Protein AF-A0A967Q6R9-F1 (afdb_monomer_lite)

Foldseek 3Di:
DDDDPVDDAAEDEDDDDDDPLWDKDFDADWDQDPPPGIHGYGDDIDGDQPQALVSQLCVQCVCPDPPRHSVLSNQLCVVCPSCSVVCVVPPVVCSVVRPPPPDD

Radius of gyration: 18.36 Å; chains: 1; bounding box: 35×42×52 Å

pLDDT: mean 77.55, std 12.43, range [35.5, 92.25]

Secondary structure (DSSP, 8-state):
-----TT---EES-PPPPPTT-EEEEEEEEEEETTTEEEEEEEEEEEEP--SHHHHHHHHHTTSSTT--HHHHHHHHHHHGGGHHHHHHH-GGGGGGSTTTT--

Sequence (104 aa):
PAEDRSGLVTVIGNLPEVAPGEYLKLHGEWVDHPKHGRQFKVETIEQAYPATLEGVKRYLGSGLLSGIGPKLAERIVDHFGAETLEIIDEHPARLKEVPDIGRK

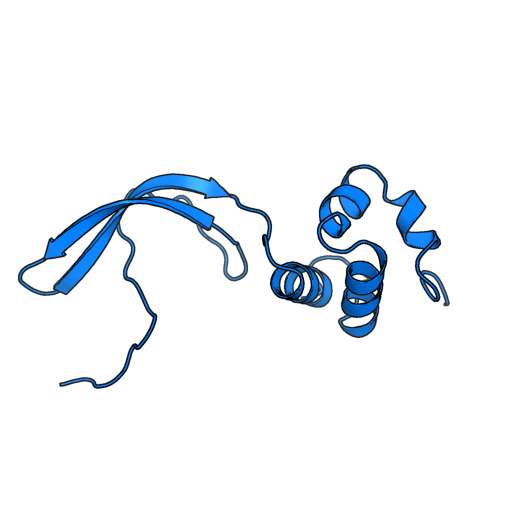Structure (mmCIF, N/CA/C/O backbone):
data_AF-A0A967Q6R9-F1
#
_entry.id   AF-A0A967Q6R9-F1
#
loop_
_atom_site.group_PDB
_atom_site.id
_atom_site.type_symbol
_atom_site.label_atom_id
_atom_site.label_alt_id
_atom_site.label_comp_id
_atom_site.label_asym_id
_atom_site.label_entity_id
_atom_site.label_seq_id
_atom_site.pdbx_PDB_ins_code
_atom_site.Cartn_x
_atom_site.Cartn_y
_atom_site.Cartn_z
_atom_site.occupancy
_atom_site.B_iso_or_equiv
_atom_site.auth_seq_id
_atom_site.auth_comp_id
_atom_site.auth_asym_id
_atom_site.auth_atom_id
_atom_site.pdbx_PDB_model_num
ATOM 1 N N . PRO A 1 1 ? 13.067 -27.490 -14.657 1.00 35.50 1 PRO A N 1
ATOM 2 C CA . PRO A 1 1 ? 13.705 -26.171 -14.454 1.00 35.50 1 PRO A CA 1
ATOM 3 C C . PRO A 1 1 ? 12.697 -25.274 -13.747 1.00 35.50 1 PRO A C 1
ATOM 5 O O . PRO A 1 1 ? 11.679 -24.977 -14.353 1.00 35.50 1 PRO A O 1
ATOM 8 N N . ALA A 1 2 ? 12.957 -25.006 -12.461 1.00 43.16 2 ALA A N 1
ATOM 9 C CA . ALA A 1 2 ? 12.205 -24.160 -11.524 1.00 43.16 2 ALA A CA 1
ATOM 10 C C . ALA A 1 2 ? 10.742 -23.868 -11.910 1.00 43.16 2 ALA A C 1
ATOM 12 O O . ALA A 1 2 ? 10.433 -22.860 -12.542 1.00 43.16 2 ALA A O 1
ATOM 13 N N . GLU A 1 3 ? 9.878 -24.795 -11.511 1.00 45.00 3 GLU A N 1
ATOM 14 C CA . GLU A 1 3 ? 8.426 -24.665 -11.504 1.00 45.00 3 GLU A CA 1
ATOM 15 C C . GLU A 1 3 ? 7.964 -23.492 -10.616 1.00 45.00 3 GLU A C 1
ATOM 17 O O . GLU A 1 3 ? 8.563 -23.200 -9.582 1.00 45.00 3 GLU A O 1
ATOM 22 N N . ASP A 1 4 ? 6.873 -22.863 -11.057 1.00 46.06 4 ASP A N 1
ATOM 23 C CA . ASP A 1 4 ? 5.907 -22.084 -10.276 1.00 46.06 4 ASP A CA 1
ATOM 24 C C . ASP A 1 4 ? 6.351 -20.736 -9.655 1.00 46.06 4 ASP A C 1
ATOM 26 O O . ASP A 1 4 ? 6.711 -20.600 -8.489 1.00 46.06 4 ASP A O 1
ATOM 30 N N . ARG A 1 5 ? 6.246 -19.673 -10.465 1.00 51.81 5 ARG A N 1
ATOM 31 C CA . ARG A 1 5 ? 6.133 -18.269 -10.020 1.00 51.81 5 ARG A CA 1
ATOM 32 C C . ARG A 1 5 ? 4.833 -17.660 -10.550 1.00 51.81 5 ARG A C 1
ATOM 34 O O . ARG A 1 5 ? 4.863 -16.576 -11.133 1.00 51.81 5 ARG A O 1
ATOM 41 N N . SER A 1 6 ? 3.715 -18.379 -10.456 1.00 50.94 6 SER A N 1
ATOM 42 C CA . SER A 1 6 ? 2.423 -17.973 -11.021 1.00 50.94 6 SER A CA 1
ATOM 43 C C . SER A 1 6 ? 1.943 -16.640 -10.417 1.00 50.94 6 SER A C 1
ATOM 45 O O . SER A 1 6 ? 1.234 -16.615 -9.416 1.00 50.94 6 SER A O 1
ATOM 47 N N . GLY A 1 7 ? 2.385 -15.519 -10.996 1.00 63.09 7 GLY A N 1
ATOM 48 C CA . GLY A 1 7 ? 2.029 -14.157 -10.588 1.00 63.09 7 GLY A CA 1
ATOM 49 C C . GLY A 1 7 ? 3.193 -13.180 -10.382 1.00 63.09 7 GLY A C 1
ATOM 50 O O . GLY A 1 7 ? 2.935 -11.987 -10.255 1.00 63.09 7 GLY A O 1
ATOM 51 N N . LEU A 1 8 ? 4.460 -13.620 -10.366 1.00 76.75 8 LEU A N 1
ATOM 52 C CA . LEU A 1 8 ? 5.592 -12.696 -10.199 1.00 76.75 8 LEU A CA 1
ATOM 53 C C . LEU A 1 8 ? 6.077 -12.156 -11.547 1.00 76.75 8 LEU A C 1
ATOM 55 O O . LEU A 1 8 ? 6.419 -12.919 -12.450 1.00 76.75 8 LEU A O 1
ATOM 59 N N . VAL A 1 9 ? 6.160 -10.831 -11.650 1.00 83.75 9 VAL A N 1
ATOM 60 C CA . VAL A 1 9 ? 6.655 -10.110 -12.828 1.00 83.75 9 VAL A CA 1
ATOM 61 C C . VAL A 1 9 ? 7.973 -9.430 -12.484 1.00 83.75 9 VAL A C 1
ATOM 63 O O . VAL A 1 9 ? 8.067 -8.709 -11.494 1.00 83.75 9 VAL A O 1
ATOM 66 N N . THR A 1 10 ? 8.993 -9.635 -13.318 1.00 88.06 10 THR A N 1
ATOM 67 C CA . THR A 1 10 ? 10.261 -8.906 -13.200 1.00 88.06 10 THR A CA 1
ATOM 68 C C . THR A 1 10 ? 10.113 -7.529 -13.835 1.00 88.06 10 THR A C 1
ATOM 70 O O . THR A 1 10 ? 9.859 -7.439 -15.037 1.00 88.06 10 THR A O 1
ATOM 73 N N . VAL A 1 11 ? 10.313 -6.473 -13.049 1.00 88.31 11 VAL A N 1
ATOM 74 C CA . VAL A 1 11 ? 10.306 -5.080 -13.514 1.00 88.31 11 VAL A CA 1
ATOM 75 C C . VAL A 1 11 ? 11.745 -4.582 -13.660 1.00 88.31 11 VAL A C 1
ATOM 77 O O . VAL A 1 11 ? 12.571 -4.823 -12.782 1.00 88.31 11 VAL A O 1
ATOM 80 N N . ILE A 1 12 ? 12.050 -3.901 -14.764 1.00 89.62 12 ILE A N 1
ATOM 81 C CA . ILE A 1 12 ? 13.354 -3.282 -15.047 1.00 89.62 12 ILE A CA 1
ATOM 82 C C . ILE A 1 12 ? 13.169 -1.815 -15.442 1.00 89.62 12 ILE A C 1
ATOM 84 O O . ILE A 1 12 ? 12.154 -1.469 -16.036 1.00 89.62 12 ILE A O 1
ATOM 88 N N . GLY A 1 13 ? 14.146 -0.954 -15.164 1.00 86.00 13 GLY A N 1
ATOM 89 C CA . GLY A 1 13 ? 14.103 0.465 -15.527 1.00 86.00 13 GLY A CA 1
ATOM 90 C C . GLY A 1 13 ? 14.739 1.347 -14.459 1.00 86.00 13 GLY A C 1
ATOM 91 O O . GLY A 1 13 ? 15.357 0.843 -13.521 1.00 86.00 13 GLY A O 1
ATOM 92 N N . ASN A 1 14 ? 14.595 2.662 -14.611 1.00 81.88 14 ASN A N 1
ATOM 93 C CA . ASN A 1 14 ? 15.041 3.614 -13.600 1.00 81.88 14 ASN A CA 1
ATOM 94 C C . ASN A 1 14 ? 13.974 3.718 -12.502 1.00 81.88 14 ASN A C 1
ATOM 96 O O . ASN A 1 14 ? 13.022 4.485 -12.633 1.00 81.88 14 ASN A O 1
ATOM 100 N N . LEU A 1 15 ? 14.106 2.895 -11.462 1.00 77.50 15 LEU A N 1
ATOM 101 C CA . LEU A 1 15 ? 13.229 2.929 -10.295 1.00 77.50 15 LEU A CA 1
ATOM 102 C C . LEU A 1 15 ? 13.910 3.733 -9.175 1.00 77.50 15 LEU A C 1
ATOM 104 O O . LEU A 1 15 ? 15.094 3.497 -8.915 1.00 77.50 15 LEU A O 1
ATOM 108 N N . PRO A 1 16 ? 13.196 4.653 -8.499 1.00 73.88 16 PRO A N 1
ATOM 109 C CA . PRO A 1 16 ? 13.660 5.188 -7.225 1.00 73.88 16 PRO A CA 1
ATOM 110 C C . PRO A 1 16 ? 13.750 4.054 -6.189 1.00 73.88 16 PRO A C 1
ATOM 112 O O . PRO A 1 16 ? 13.323 2.927 -6.445 1.00 73.88 16 PRO A O 1
ATOM 115 N N . GLU A 1 17 ? 14.319 4.331 -5.017 1.00 76.00 17 GLU A N 1
ATOM 116 C CA . GLU A 1 17 ? 14.332 3.353 -3.926 1.00 76.00 17 GLU A CA 1
ATOM 117 C C . GLU A 1 17 ? 12.886 2.973 -3.563 1.00 76.00 17 GLU A C 1
ATOM 119 O O . GLU A 1 17 ? 12.092 3.841 -3.210 1.00 76.00 17 GLU A O 1
ATOM 124 N N . VAL A 1 18 ? 12.541 1.691 -3.721 1.00 71.75 18 VAL A N 1
ATOM 125 C CA . VAL A 1 18 ? 11.208 1.150 -3.423 1.00 71.75 18 VAL A CA 1
ATOM 126 C C . VAL A 1 18 ? 11.257 0.381 -2.109 1.00 71.75 18 VAL A C 1
ATOM 128 O O . VAL A 1 18 ? 12.073 -0.529 -1.936 1.00 71.75 18 VAL A O 1
ATOM 131 N N . ALA A 1 19 ? 10.382 0.731 -1.175 1.00 69.50 19 ALA A N 1
ATOM 132 C CA . ALA A 1 19 ? 10.274 0.091 0.121 1.00 69.50 19 ALA A CA 1
ATOM 133 C C . ALA A 1 19 ? 9.234 -1.047 0.102 1.00 69.50 19 ALA A C 1
ATOM 135 O O . ALA A 1 19 ? 8.170 -0.944 -0.522 1.00 69.50 19 ALA A O 1
ATOM 136 N N . PRO A 1 20 ? 9.494 -2.159 0.815 1.00 67.38 20 PRO A N 1
ATOM 137 C CA . PRO A 1 20 ? 8.499 -3.203 1.009 1.00 67.38 20 PRO A CA 1
ATOM 138 C C . PRO A 1 20 ? 7.215 -2.636 1.626 1.00 67.38 20 PRO A C 1
ATOM 140 O O . PRO A 1 20 ? 7.256 -1.982 2.665 1.00 67.38 20 PRO A O 1
ATOM 143 N N . GLY A 1 21 ? 6.071 -2.929 1.008 1.00 66.25 21 GLY A N 1
ATOM 144 C CA . GLY A 1 21 ? 4.763 -2.432 1.449 1.00 66.25 21 GLY A CA 1
ATOM 145 C C . GLY A 1 21 ? 4.261 -1.203 0.689 1.00 66.25 21 GLY A C 1
ATOM 146 O O . GLY A 1 21 ? 3.098 -0.843 0.863 1.00 66.25 21 GLY A O 1
ATOM 147 N N . GLU A 1 22 ? 5.079 -0.605 -0.182 1.00 68.94 22 GLU A N 1
ATOM 148 C CA . GLU A 1 22 ? 4.617 0.428 -1.108 1.00 68.94 22 GLU A CA 1
ATOM 149 C C . GLU A 1 22 ? 3.797 -0.163 -2.258 1.00 68.94 22 GLU A C 1
ATOM 151 O O . GLU A 1 22 ? 4.103 -1.229 -2.802 1.00 68.94 22 GLU A O 1
ATOM 156 N N . TYR A 1 23 ? 2.752 0.566 -2.646 1.00 72.31 23 TYR A N 1
ATOM 157 C CA . TYR A 1 23 ? 1.959 0.271 -3.829 1.00 72.31 23 TYR A CA 1
ATOM 158 C C . TYR A 1 23 ? 2.405 1.210 -4.947 1.00 72.31 23 TYR A C 1
ATOM 160 O O . TYR A 1 23 ? 2.419 2.430 -4.801 1.00 72.31 23 TYR A O 1
ATOM 168 N N . LEU A 1 24 ? 2.795 0.630 -6.077 1.00 79.38 24 LEU A N 1
ATOM 169 C CA . LEU A 1 24 ? 3.323 1.375 -7.213 1.00 79.38 24 LEU A CA 1
ATOM 170 C C . LEU A 1 24 ? 2.482 1.077 -8.442 1.00 79.38 24 LEU A C 1
ATOM 172 O O . LEU A 1 24 ? 2.169 -0.079 -8.738 1.00 79.38 24 LEU A O 1
ATOM 176 N N . LYS A 1 25 ? 2.153 2.128 -9.183 1.00 83.06 25 LYS A N 1
ATOM 177 C CA . LYS A 1 25 ? 1.576 2.021 -10.512 1.00 83.06 25 LYS A CA 1
ATOM 178 C C . LYS A 1 25 ? 2.684 2.253 -11.526 1.00 83.06 25 LYS A C 1
ATOM 180 O O . LYS A 1 25 ? 3.369 3.272 -11.497 1.00 83.06 25 LYS A O 1
ATOM 185 N N . LEU A 1 26 ? 2.889 1.264 -12.386 1.00 87.62 26 LEU A N 1
ATOM 186 C CA . LEU A 1 26 ? 3.991 1.243 -13.339 1.00 87.62 26 LEU A CA 1
ATOM 187 C C . LEU A 1 26 ? 3.427 1.317 -14.754 1.00 87.62 26 LEU A C 1
ATOM 189 O O . LEU A 1 26 ? 2.560 0.525 -15.125 1.00 87.62 26 LEU A O 1
ATOM 193 N N . HIS A 1 27 ? 3.950 2.245 -15.544 1.00 88.81 27 HIS A N 1
ATOM 194 C CA . HIS A 1 27 ? 3.620 2.417 -16.952 1.00 88.81 27 HIS A CA 1
ATOM 195 C C . HIS A 1 27 ? 4.860 2.144 -17.799 1.00 88.81 27 HIS A C 1
ATOM 197 O O . HIS A 1 27 ? 5.952 2.610 -17.475 1.00 88.81 27 HIS A O 1
ATOM 203 N N . GLY A 1 28 ? 4.698 1.360 -18.861 1.00 91.38 28 GLY A N 1
ATOM 204 C CA . GLY A 1 28 ? 5.803 0.953 -19.718 1.00 91.38 28 GLY A CA 1
ATOM 205 C C . GLY A 1 28 ? 5.447 -0.222 -20.622 1.00 91.38 28 GLY A C 1
ATOM 206 O O . GLY A 1 28 ? 4.272 -0.493 -20.888 1.00 91.38 28 GLY A O 1
ATOM 207 N N . GLU A 1 29 ? 6.471 -0.934 -21.079 1.00 92.25 29 GLU A N 1
ATOM 208 C CA . GLU A 1 29 ? 6.376 -1.933 -22.142 1.00 92.25 29 GLU A CA 1
ATOM 209 C C . GLU A 1 29 ? 6.831 -3.328 -21.689 1.00 92.25 29 GLU A C 1
ATOM 211 O O . GLU A 1 29 ? 7.704 -3.497 -20.836 1.00 92.25 29 GLU A O 1
ATOM 216 N N . TRP A 1 30 ? 6.249 -4.366 -22.288 1.00 91.94 30 TRP A N 1
ATOM 217 C CA . TRP A 1 30 ? 6.733 -5.735 -22.119 1.00 91.94 30 TRP A CA 1
ATOM 218 C C . TRP A 1 30 ? 7.875 -6.009 -23.091 1.00 91.94 30 TRP A C 1
ATOM 220 O O . TRP A 1 30 ? 7.693 -5.890 -24.300 1.00 91.94 30 TRP A O 1
ATOM 230 N N . VAL A 1 31 ? 9.013 -6.457 -22.567 1.00 90.31 31 VAL A N 1
ATOM 231 C CA . VAL A 1 31 ? 10.187 -6.842 -23.355 1.00 90.31 31 VAL A CA 1
ATOM 232 C C . VAL A 1 31 ? 10.494 -8.322 -23.156 1.00 90.31 31 VAL A C 1
ATOM 234 O O . VAL A 1 31 ? 10.361 -8.851 -22.050 1.00 90.31 31 VAL A O 1
ATOM 237 N N . ASP A 1 32 ? 10.900 -9.004 -24.224 1.00 88.31 32 ASP A N 1
ATOM 238 C CA . ASP A 1 32 ? 11.343 -10.395 -24.155 1.00 88.31 32 ASP A CA 1
ATOM 239 C C . ASP A 1 32 ? 12.871 -10.448 -24.207 1.00 88.31 32 ASP A C 1
ATOM 241 O O . ASP A 1 32 ? 13.488 -9.976 -25.165 1.00 88.31 32 ASP A O 1
ATOM 245 N N . HIS A 1 33 ? 13.491 -10.967 -23.146 1.00 80.88 33 HIS A N 1
ATOM 246 C CA . HIS A 1 33 ? 14.939 -11.085 -23.068 1.00 80.88 33 HIS A CA 1
ATOM 247 C C . HIS A 1 33 ? 15.371 -12.533 -23.351 1.00 80.88 33 HIS A C 1
ATOM 249 O O . HIS A 1 33 ? 15.001 -13.434 -22.592 1.00 80.88 33 HIS A O 1
ATOM 255 N N . PRO A 1 34 ? 16.266 -12.783 -24.326 1.00 78.69 34 PRO A N 1
ATOM 256 C CA . PRO A 1 34 ? 16.581 -14.132 -24.816 1.00 78.69 34 PRO A CA 1
AT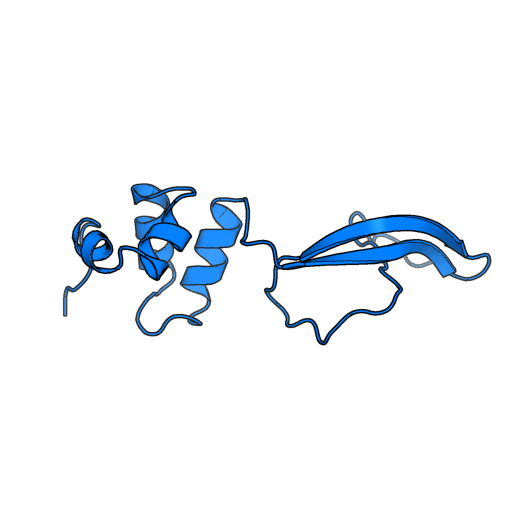OM 257 C C . PRO A 1 34 ? 17.149 -15.086 -23.750 1.00 78.69 34 PRO A C 1
ATOM 259 O O . PRO A 1 34 ? 17.099 -16.301 -23.911 1.00 78.69 34 PRO A O 1
ATOM 262 N N . LYS A 1 35 ? 17.693 -14.549 -22.649 1.00 82.00 35 LYS A N 1
ATOM 263 C CA . LYS A 1 35 ? 18.243 -15.322 -21.517 1.00 82.00 35 LYS A CA 1
ATOM 264 C C . LYS A 1 35 ? 17.372 -15.314 -20.254 1.00 82.00 35 LYS A C 1
ATOM 266 O O . LYS A 1 35 ? 17.521 -16.194 -19.413 1.00 82.00 35 LYS A O 1
ATOM 271 N N . HIS A 1 36 ? 16.516 -14.306 -20.086 1.00 74.88 36 HIS A N 1
ATOM 272 C CA . HIS A 1 36 ? 15.810 -14.0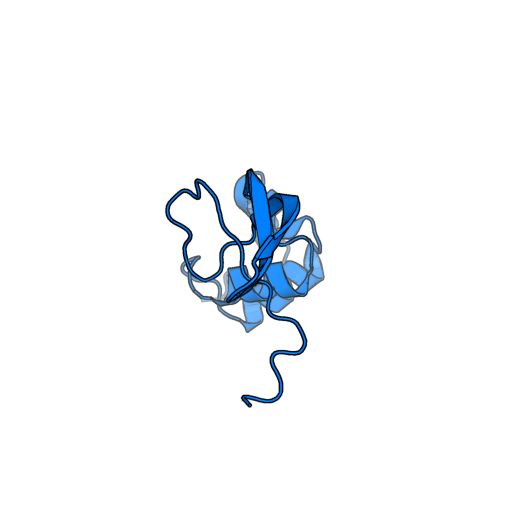42 -18.821 1.00 74.88 36 HIS A CA 1
ATOM 273 C C . HIS A 1 36 ? 14.284 -14.139 -18.950 1.00 74.88 36 HIS A C 1
ATOM 275 O O . HIS A 1 36 ? 13.591 -14.118 -17.935 1.00 74.88 36 HIS A O 1
ATOM 281 N N . GLY A 1 37 ? 13.772 -14.307 -20.171 1.00 84.19 37 GLY A N 1
ATOM 282 C CA . GLY A 1 37 ? 12.348 -14.353 -20.462 1.00 84.19 37 GLY A CA 1
ATOM 283 C C . GLY A 1 37 ? 11.704 -12.970 -20.430 1.00 84.19 37 GLY A C 1
ATOM 284 O O . GLY A 1 37 ? 12.370 -11.943 -20.578 1.00 84.19 37 GLY A O 1
ATOM 285 N N . ARG A 1 38 ? 10.386 -12.959 -20.242 1.00 86.94 38 ARG A N 1
ATOM 286 C CA . ARG A 1 38 ? 9.553 -11.758 -20.300 1.00 86.94 38 ARG A CA 1
ATOM 287 C C . ARG A 1 38 ? 9.753 -10.861 -19.073 1.00 86.94 38 ARG A C 1
ATOM 289 O O . ARG A 1 38 ? 9.597 -11.306 -17.936 1.00 86.94 38 ARG A O 1
ATOM 296 N N . GLN A 1 39 ? 10.044 -9.587 -19.311 1.00 91.81 39 GLN A N 1
ATOM 297 C CA . GLN A 1 39 ? 10.232 -8.553 -18.290 1.00 91.81 39 GLN A CA 1
ATOM 298 C C . GLN A 1 39 ? 9.364 -7.331 -18.617 1.00 91.81 39 GLN A C 1
ATOM 300 O O . GLN A 1 39 ? 9.028 -7.092 -19.777 1.00 91.81 39 GLN A O 1
ATOM 305 N N . PHE A 1 40 ? 8.987 -6.558 -17.603 1.00 90.94 40 PHE A N 1
ATOM 306 C CA . PHE A 1 40 ? 8.274 -5.296 -17.775 1.00 90.94 40 PHE A CA 1
ATOM 307 C C . PHE A 1 40 ? 9.259 -4.138 -17.629 1.00 90.94 40 PHE A C 1
ATOM 309 O O . PHE A 1 40 ? 9.831 -3.936 -16.558 1.00 90.94 40 PHE A O 1
ATOM 316 N N . LYS A 1 41 ? 9.497 -3.401 -18.710 1.00 91.81 41 LYS A N 1
ATOM 317 C CA . LYS A 1 41 ? 10.3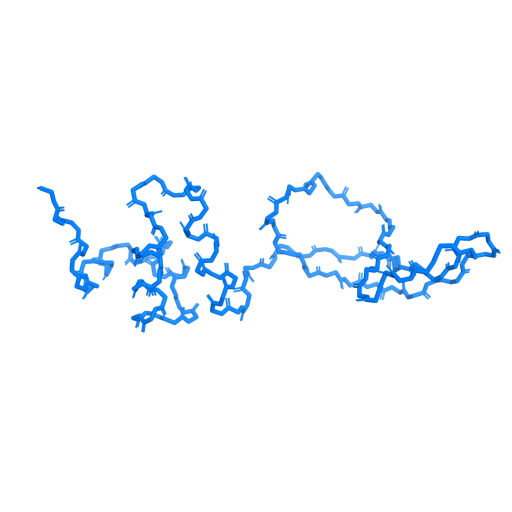58 -2.224 -18.714 1.00 91.81 41 LYS A CA 1
ATOM 318 C C . LYS A 1 41 ? 9.524 -0.999 -18.357 1.00 91.81 41 LYS A C 1
ATOM 320 O O . LYS A 1 41 ? 8.661 -0.601 -19.132 1.00 91.81 41 LYS A O 1
ATOM 325 N N . VAL A 1 42 ? 9.782 -0.422 -17.187 1.00 91.81 42 VAL A N 1
ATOM 326 C CA . VAL A 1 42 ? 9.063 0.756 -16.697 1.00 91.81 42 VAL A CA 1
ATOM 327 C C . VAL A 1 42 ? 9.637 2.042 -17.291 1.00 91.81 42 VAL A C 1
ATOM 329 O O . VAL A 1 42 ? 10.853 2.232 -17.337 1.00 91.81 42 VAL A O 1
ATOM 332 N N . GLU A 1 43 ? 8.742 2.917 -17.735 1.00 88.25 43 GLU A N 1
ATOM 333 C CA . GLU A 1 43 ? 9.034 4.262 -18.238 1.00 88.25 43 GLU A CA 1
ATOM 334 C C . GLU A 1 43 ? 8.594 5.329 -17.232 1.00 88.25 43 GLU A C 1
ATOM 336 O O . GLU A 1 43 ? 9.338 6.274 -16.973 1.00 88.25 43 GLU A O 1
ATOM 341 N N . THR A 1 44 ? 7.424 5.136 -16.612 1.00 83.69 44 THR A N 1
ATOM 342 C CA . THR A 1 44 ? 6.866 6.058 -15.615 1.00 83.69 44 THR A CA 1
ATOM 343 C C . THR A 1 44 ? 6.369 5.292 -14.396 1.00 83.69 44 THR A C 1
ATOM 345 O O . THR A 1 44 ? 5.772 4.219 -14.518 1.00 83.69 44 THR A O 1
ATOM 348 N N . ILE A 1 45 ? 6.610 5.857 -13.215 1.00 83.12 45 ILE A N 1
ATOM 349 C CA . ILE A 1 45 ? 6.225 5.293 -11.921 1.00 83.12 45 ILE A CA 1
ATOM 350 C C . ILE A 1 45 ? 5.385 6.328 -11.189 1.00 83.12 45 ILE A C 1
ATOM 352 O O . ILE A 1 45 ? 5.786 7.484 -11.077 1.00 83.12 45 ILE A O 1
ATOM 356 N N . GLU A 1 46 ? 4.252 5.893 -10.658 1.00 78.69 46 GLU A N 1
ATOM 357 C CA . GLU A 1 46 ? 3.419 6.686 -9.765 1.00 78.69 46 GLU A CA 1
ATOM 358 C C . GLU A 1 46 ? 3.296 5.937 -8.435 1.00 78.69 46 GLU A C 1
ATOM 360 O O . GLU A 1 46 ? 2.970 4.744 -8.411 1.00 78.69 46 GLU A O 1
ATOM 365 N N . GLN A 1 47 ? 3.555 6.626 -7.321 1.00 65.50 47 GLN A N 1
ATOM 366 C CA . GLN A 1 47 ? 3.174 6.109 -6.009 1.00 65.50 47 GLN A CA 1
ATOM 367 C C . GLN A 1 47 ? 1.651 6.060 -5.963 1.00 65.50 47 GLN A C 1
ATOM 369 O O . GLN A 1 47 ? 0.975 7.079 -6.095 1.00 65.50 47 GLN A O 1
ATOM 374 N N . ALA A 1 48 ? 1.113 4.855 -5.827 1.00 63.72 48 ALA A N 1
ATOM 375 C CA . ALA A 1 48 ? -0.311 4.649 -5.698 1.00 63.72 48 ALA A CA 1
ATOM 376 C C . ALA A 1 48 ? -0.618 4.372 -4.234 1.00 63.72 48 ALA A C 1
ATOM 378 O O . ALA A 1 48 ? 0.043 3.567 -3.586 1.00 63.72 48 ALA A O 1
ATOM 379 N N . TYR A 1 49 ? -1.670 4.985 -3.711 1.00 62.22 49 TYR A N 1
ATOM 380 C CA . TYR A 1 49 ? -2.264 4.470 -2.489 1.00 62.22 49 TYR A CA 1
ATOM 381 C C . TYR A 1 49 ? -2.857 3.081 -2.769 1.00 62.22 49 TYR A C 1
ATOM 383 O O . TYR A 1 49 ? -3.293 2.823 -3.898 1.00 62.22 49 TYR A O 1
ATOM 391 N N . PRO A 1 50 ? -2.874 2.162 -1.785 1.00 61.91 50 PRO A N 1
ATOM 392 C CA . PRO A 1 50 ? -3.547 0.885 -1.958 1.00 61.91 50 PRO A CA 1
ATOM 393 C C . PRO A 1 50 ? -4.992 1.123 -2.405 1.00 61.91 50 PRO A C 1
ATOM 395 O O . PRO A 1 50 ? -5.822 1.596 -1.638 1.00 61.91 50 PRO A O 1
ATOM 398 N N . ALA A 1 51 ? -5.293 0.782 -3.657 1.00 58.78 51 ALA A N 1
ATOM 399 C CA . ALA A 1 51 ? -6.614 0.987 -4.252 1.00 58.78 51 ALA A CA 1
ATOM 400 C C . ALA A 1 51 ? -7.653 -0.045 -3.772 1.00 58.78 51 ALA A C 1
ATOM 402 O O . ALA A 1 51 ? -8.800 -0.032 -4.215 1.00 58.78 51 ALA A O 1
ATOM 403 N N . THR A 1 52 ? -7.254 -0.973 -2.895 1.00 72.06 52 THR A N 1
ATOM 404 C CA . THR A 1 52 ? -8.116 -2.023 -2.351 1.00 72.06 52 THR A CA 1
ATOM 405 C C . THR A 1 52 ? -8.269 -1.866 -0.845 1.00 72.06 52 THR A C 1
ATOM 407 O O . THR A 1 52 ? -7.312 -1.560 -0.134 1.00 72.06 52 THR A O 1
ATOM 410 N N . LEU A 1 53 ? -9.472 -2.153 -0.341 1.00 76.81 53 LEU A N 1
ATOM 411 C CA . LEU A 1 53 ? -9.774 -2.120 1.094 1.00 76.81 53 LEU A CA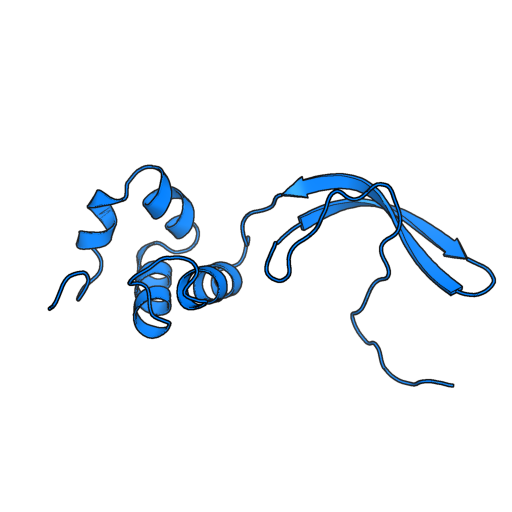 1
ATOM 412 C C . LEU A 1 53 ? -8.812 -3.004 1.902 1.00 76.81 53 LEU A C 1
ATOM 414 O O . LEU A 1 53 ? -8.351 -2.607 2.968 1.00 76.81 53 LEU A O 1
ATOM 418 N N . GLU A 1 54 ? -8.449 -4.179 1.380 1.00 76.75 54 GLU A N 1
ATOM 419 C CA . GLU A 1 54 ? -7.459 -5.055 2.019 1.00 76.75 54 GLU A CA 1
ATOM 420 C C . GLU A 1 54 ? -6.065 -4.425 2.094 1.00 76.75 54 GLU A C 1
ATOM 422 O O . GLU A 1 54 ? -5.374 -4.570 3.106 1.00 76.75 54 GLU A O 1
ATOM 427 N N . GLY A 1 55 ? -5.654 -3.705 1.046 1.00 77.50 55 GLY A N 1
ATOM 428 C CA . GLY A 1 55 ? -4.381 -2.997 1.025 1.00 77.50 55 GLY A CA 1
ATOM 429 C C . GLY A 1 55 ? -4.341 -1.881 2.063 1.00 77.50 55 GLY A C 1
ATOM 430 O O . GLY A 1 55 ? -3.364 -1.782 2.805 1.00 77.50 55 GLY A O 1
ATOM 431 N N . VAL A 1 56 ? -5.430 -1.117 2.190 1.00 79.38 56 VAL A N 1
ATOM 432 C CA . VAL A 1 56 ? -5.570 -0.084 3.225 1.00 79.38 56 VAL A CA 1
ATOM 433 C C . VAL A 1 56 ? -5.559 -0.711 4.625 1.00 79.38 56 VAL A C 1
ATOM 435 O O . VAL A 1 56 ? -4.820 -0.247 5.492 1.00 79.38 56 VAL A O 1
ATOM 438 N N . LYS A 1 57 ? -6.287 -1.818 4.852 1.00 81.69 57 LYS A N 1
ATOM 439 C CA . LYS A 1 57 ? -6.286 -2.538 6.144 1.00 81.69 57 LYS A CA 1
ATOM 440 C C . LYS A 1 57 ? -4.885 -3.005 6.532 1.00 81.69 57 LYS A C 1
ATOM 442 O O . LYS A 1 57 ? -4.470 -2.800 7.671 1.00 81.69 57 LYS A O 1
ATOM 447 N N . ARG A 1 58 ? -4.141 -3.613 5.599 1.00 79.50 58 ARG A N 1
ATOM 448 C CA . ARG A 1 58 ? -2.755 -4.049 5.847 1.00 79.50 58 ARG A CA 1
ATOM 449 C C . ARG A 1 58 ? -1.823 -2.876 6.101 1.00 79.50 58 ARG A C 1
ATOM 451 O O . ARG A 1 58 ? -1.009 -2.959 7.014 1.00 79.50 58 ARG A O 1
ATOM 458 N N . TYR A 1 59 ? -1.955 -1.802 5.329 1.00 79.25 59 TYR A N 1
ATOM 459 C CA . TYR A 1 59 ? -1.146 -0.600 5.491 1.00 79.25 59 TYR A CA 1
ATOM 460 C C . TYR A 1 59 ? -1.323 -0.002 6.891 1.00 79.25 59 TYR A C 1
ATOM 462 O O . TYR A 1 59 ? -0.347 0.167 7.618 1.00 79.25 59 TYR A O 1
ATOM 470 N N . LEU A 1 60 ? -2.567 0.194 7.329 1.00 80.75 60 LEU A N 1
ATOM 471 C CA . LEU A 1 60 ? -2.872 0.703 8.666 1.00 80.75 60 LEU A CA 1
ATOM 472 C C . LEU A 1 60 ? -2.475 -0.270 9.783 1.00 80.75 60 LEU A C 1
ATOM 474 O O . LEU A 1 60 ? -1.938 0.145 10.805 1.00 80.75 60 LEU A O 1
ATOM 478 N N . GLY A 1 61 ? -2.716 -1.570 9.591 1.00 76.75 61 GLY A N 1
ATOM 479 C CA . GLY A 1 61 ? -2.415 -2.610 10.575 1.00 76.75 61 GLY A CA 1
ATOM 480 C C . GLY A 1 61 ? -0.933 -2.977 10.685 1.00 76.75 61 GLY A C 1
ATOM 481 O O . GLY A 1 61 ? -0.569 -3.713 11.601 1.00 76.75 61 GLY A O 1
ATOM 482 N N . SER A 1 62 ? -0.083 -2.475 9.782 1.00 76.88 62 SER A N 1
ATOM 483 C CA . SER A 1 62 ? 1.365 -2.732 9.770 1.00 76.88 62 SER A CA 1
ATOM 484 C C . SER A 1 62 ? 2.112 -2.087 10.943 1.00 76.88 62 SER A C 1
ATOM 486 O O . SER A 1 62 ? 3.270 -2.416 11.187 1.00 76.88 62 SER A O 1
ATOM 488 N N . GLY A 1 63 ? 1.460 -1.181 11.681 1.00 68.62 63 GLY A N 1
ATOM 489 C CA . GLY A 1 63 ? 2.081 -0.424 12.767 1.00 68.62 63 GLY A CA 1
ATOM 490 C C . GLY A 1 63 ? 2.896 0.780 12.294 1.00 68.62 63 GLY A C 1
ATOM 491 O O . GLY A 1 63 ? 3.531 1.434 13.116 1.00 68.62 63 GLY A O 1
ATOM 492 N N . LEU A 1 64 ? 2.851 1.100 10.996 1.00 69.25 64 LEU A N 1
ATOM 493 C CA . LEU A 1 64 ? 3.460 2.307 10.431 1.00 69.25 64 LEU A CA 1
ATOM 494 C C . LEU A 1 64 ? 2.821 3.588 10.996 1.00 69.25 64 LEU A C 1
ATOM 496 O O . LEU A 1 64 ? 3.493 4.604 11.154 1.00 69.25 64 LEU A O 1
ATOM 500 N N . LEU A 1 65 ? 1.542 3.512 11.385 1.00 68.06 65 LEU A N 1
ATOM 501 C CA . LEU A 1 65 ? 0.853 4.543 12.156 1.00 68.06 65 LEU A CA 1
ATOM 502 C C . LEU A 1 65 ? 0.759 4.131 13.628 1.00 68.06 65 LEU A C 1
ATOM 504 O O . LEU A 1 65 ? 0.027 3.210 14.006 1.00 68.06 65 LEU A O 1
ATOM 508 N N . SER A 1 66 ? 1.499 4.847 14.472 1.00 65.31 66 SER A N 1
ATOM 509 C CA . SER A 1 66 ? 1.523 4.653 15.921 1.00 65.31 66 SER A CA 1
ATOM 510 C C . SER A 1 66 ? 0.111 4.677 16.513 1.00 65.31 66 SER A C 1
ATOM 512 O O . SER A 1 66 ? -0.599 5.673 16.417 1.00 65.31 66 SER A O 1
ATOM 514 N N . GLY A 1 67 ? -0.286 3.582 17.165 1.00 72.31 67 GLY A N 1
ATOM 515 C CA . GLY A 1 67 ? -1.591 3.460 17.826 1.00 72.31 67 GLY A CA 1
ATOM 516 C C . GLY A 1 67 ? -2.691 2.803 16.986 1.00 72.31 67 GLY A C 1
ATOM 517 O O . GLY A 1 67 ? -3.754 2.516 17.536 1.00 72.31 67 GLY A O 1
ATOM 518 N N . ILE A 1 68 ? -2.440 2.485 15.709 1.00 80.81 68 ILE A N 1
ATOM 519 C CA . ILE A 1 68 ? -3.382 1.735 14.869 1.00 80.81 68 ILE A CA 1
ATOM 520 C C . ILE A 1 68 ? -2.948 0.270 14.789 1.00 80.81 68 ILE A C 1
ATOM 522 O O . ILE A 1 68 ? -2.069 -0.118 14.028 1.00 80.81 68 ILE A O 1
ATOM 526 N N . GLY A 1 69 ? -3.567 -0.564 15.626 1.00 80.44 69 GLY A N 1
ATOM 527 C CA . GLY A 1 69 ? -3.412 -2.018 15.559 1.00 80.44 69 GLY A CA 1
ATOM 528 C C . GLY A 1 69 ? -4.318 -2.654 14.494 1.00 80.44 69 GLY A C 1
ATOM 529 O O . GLY A 1 69 ? -5.283 -2.026 14.059 1.00 80.44 69 GLY A O 1
ATOM 530 N N . PRO A 1 70 ? -4.101 -3.931 14.130 1.00 82.19 70 PRO A N 1
ATOM 531 C CA . PRO A 1 70 ? -4.836 -4.612 13.057 1.00 82.19 70 PRO A CA 1
ATOM 532 C C . PRO A 1 70 ? -6.362 -4.616 13.246 1.00 82.19 70 PRO A C 1
ATOM 534 O O . PRO A 1 70 ? -7.100 -4.397 12.292 1.00 82.19 70 PRO A O 1
ATOM 537 N N . LYS A 1 71 ? -6.854 -4.775 14.483 1.00 84.62 71 LYS A N 1
ATOM 538 C CA . LYS A 1 71 ? -8.298 -4.693 14.783 1.00 84.62 71 LYS A CA 1
ATOM 539 C C . LYS A 1 71 ? -8.874 -3.294 14.578 1.00 84.62 71 LYS A C 1
ATOM 541 O O . LYS A 1 71 ? -10.038 -3.150 14.219 1.00 84.62 71 LYS A O 1
ATOM 546 N N . LEU A 1 72 ? -8.080 -2.264 14.862 1.00 85.25 72 LEU A N 1
ATOM 547 C CA . LEU A 1 72 ? -8.514 -0.889 14.677 1.00 85.25 72 LEU A CA 1
ATOM 548 C C . LEU A 1 72 ? -8.459 -0.505 13.194 1.00 85.25 72 LEU A C 1
ATOM 550 O O . LEU A 1 72 ? -9.404 0.089 12.694 1.00 85.25 72 LEU A O 1
ATOM 554 N N . ALA A 1 73 ? -7.408 -0.920 12.486 1.00 86.19 73 ALA A N 1
ATOM 555 C CA . ALA A 1 73 ? -7.297 -0.792 11.037 1.00 86.19 73 ALA A CA 1
ATOM 556 C C . ALA A 1 73 ? -8.506 -1.397 10.311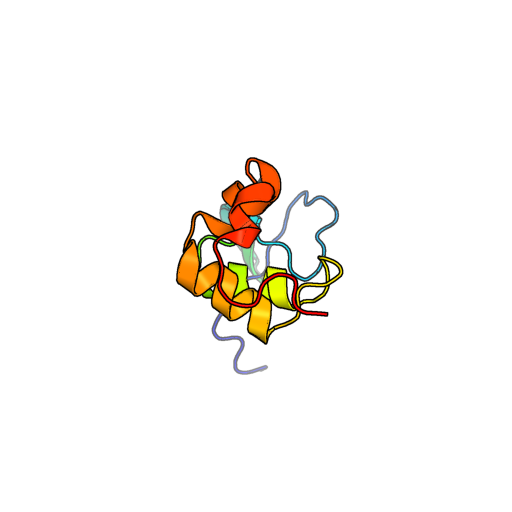 1.00 86.19 73 ALA A C 1
ATOM 558 O O . ALA A 1 73 ? -9.078 -0.753 9.437 1.00 86.19 73 ALA A O 1
ATOM 559 N N . GLU A 1 74 ? -8.932 -2.600 10.708 1.00 87.31 74 GLU A N 1
ATOM 560 C CA . GLU A 1 74 ? -10.131 -3.240 10.161 1.00 87.31 74 GLU A CA 1
ATOM 561 C C . GLU A 1 74 ? -11.370 -2.355 10.327 1.00 87.31 74 GLU A C 1
ATOM 563 O O . GLU A 1 74 ? -12.035 -2.060 9.341 1.00 87.31 74 GLU A O 1
ATOM 568 N N . ARG A 1 75 ? -11.608 -1.840 11.538 1.00 87.44 75 ARG A N 1
ATOM 569 C CA . ARG A 1 75 ? -12.758 -0.977 11.847 1.00 87.44 75 ARG A CA 1
ATOM 570 C C . ARG A 1 75 ? -12.743 0.358 11.116 1.00 87.44 75 ARG A C 1
ATOM 572 O O . ARG A 1 75 ? -13.792 0.801 10.662 1.00 87.44 75 ARG A O 1
ATOM 579 N N . ILE A 1 76 ? -11.582 1.005 11.022 1.00 87.56 76 ILE A N 1
ATOM 580 C CA . ILE A 1 76 ? -11.437 2.270 10.292 1.00 87.56 76 ILE A CA 1
ATOM 581 C C . ILE A 1 76 ? -11.805 2.041 8.824 1.00 87.56 76 ILE A C 1
ATOM 583 O O . ILE A 1 76 ? -12.613 2.786 8.278 1.00 87.56 76 ILE A O 1
ATOM 587 N N . VAL A 1 77 ? -11.279 0.975 8.212 1.00 88.12 77 VAL A N 1
ATOM 588 C CA . VAL A 1 77 ? -11.575 0.657 6.810 1.00 88.12 77 VAL A CA 1
ATOM 589 C C . VAL A 1 77 ? -13.008 0.176 6.609 1.00 88.12 77 VAL A C 1
ATOM 591 O O . VAL A 1 77 ? -13.604 0.500 5.591 1.00 88.12 77 VAL A O 1
ATOM 594 N N . ASP A 1 78 ? -13.602 -0.546 7.557 1.00 87.81 78 ASP A N 1
ATOM 595 C CA . ASP A 1 78 ? -15.018 -0.924 7.469 1.00 87.81 78 ASP A CA 1
ATOM 596 C C . ASP A 1 78 ? -15.953 0.289 7.608 1.00 87.81 78 ASP A C 1
ATOM 598 O O . ASP A 1 78 ? -17.070 0.259 7.096 1.00 87.81 78 ASP A O 1
ATOM 602 N N . HIS A 1 79 ? -15.507 1.359 8.275 1.00 89.19 79 HIS A N 1
ATOM 603 C CA . HIS A 1 79 ? -16.288 2.580 8.451 1.00 89.19 79 HIS A CA 1
ATOM 604 C C . HIS A 1 79 ? -16.129 3.569 7.284 1.00 89.19 79 HIS A C 1
ATOM 606 O O . HIS A 1 79 ? -17.130 4.059 6.771 1.00 89.19 79 HIS A O 1
ATOM 612 N N . PHE A 1 80 ? -14.895 3.858 6.856 1.00 87.38 80 PHE A N 1
ATOM 613 C CA . PHE A 1 80 ? -14.604 4.855 5.812 1.00 87.38 80 PHE A CA 1
ATOM 614 C C . PHE A 1 80 ? -14.332 4.250 4.430 1.00 87.38 80 PHE A C 1
ATOM 616 O O . PHE A 1 80 ? -14.230 4.970 3.442 1.00 87.38 80 PHE A O 1
ATOM 623 N N . GLY A 1 81 ? -14.181 2.931 4.321 1.00 84.25 81 GLY A N 1
ATOM 624 C CA . GLY A 1 81 ? -13.928 2.274 3.045 1.00 84.25 81 GLY A CA 1
ATOM 625 C C . GLY A 1 81 ? -12.674 2.806 2.344 1.00 84.25 81 GLY A C 1
ATOM 626 O O . GLY A 1 81 ? -11.606 2.935 2.948 1.00 84.25 81 GLY A O 1
ATOM 627 N N . ALA A 1 82 ? -12.808 3.107 1.051 1.00 79.25 82 ALA A N 1
ATOM 628 C CA . ALA A 1 82 ? -11.724 3.626 0.216 1.00 79.25 82 ALA A CA 1
ATOM 629 C C . ALA A 1 82 ? -11.264 5.037 0.626 1.00 79.25 82 ALA A C 1
ATOM 631 O O . ALA A 1 82 ? -10.115 5.391 0.378 1.00 79.25 82 ALA A O 1
ATOM 632 N N . GLU A 1 83 ? -12.120 5.807 1.304 1.00 83.50 83 GLU A N 1
ATOM 633 C CA . GLU A 1 83 ? -11.819 7.167 1.774 1.00 83.50 83 GLU A CA 1
ATOM 634 C C . GLU A 1 83 ? -10.924 7.159 3.020 1.00 83.50 83 GLU A C 1
ATOM 636 O O . GLU A 1 83 ? -10.446 8.195 3.458 1.00 83.50 83 GLU A O 1
ATOM 641 N N . THR A 1 84 ? -10.647 5.990 3.604 1.00 86.75 84 THR A N 1
ATOM 642 C CA . THR A 1 84 ? -9.895 5.863 4.860 1.00 86.75 84 THR A CA 1
ATOM 643 C C . THR A 1 84 ? -8.583 6.652 4.877 1.00 86.75 84 THR A C 1
ATOM 645 O O . THR A 1 84 ? -8.260 7.279 5.883 1.00 86.75 84 THR A O 1
ATOM 648 N N . LEU A 1 85 ? -7.814 6.608 3.789 1.00 82.12 85 LEU A N 1
ATOM 649 C CA . LEU A 1 85 ? -6.523 7.294 3.717 1.00 82.12 85 LEU A CA 1
ATOM 650 C C . LEU A 1 85 ? -6.691 8.813 3.627 1.00 82.12 85 LEU A C 1
ATOM 652 O O . LEU A 1 85 ? -5.989 9.530 4.331 1.00 82.12 85 LEU A O 1
ATOM 656 N N . GLU A 1 86 ? -7.665 9.279 2.847 1.00 84.38 86 GLU A N 1
ATOM 657 C CA . GLU A 1 86 ? -8.039 10.696 2.754 1.00 84.38 86 GLU A CA 1
ATOM 658 C C . GLU A 1 86 ? -8.500 11.228 4.116 1.00 84.38 86 GLU A C 1
ATOM 660 O O . GLU A 1 86 ? -8.046 12.269 4.578 1.00 84.38 86 GLU A O 1
ATOM 665 N N . ILE A 1 87 ? -9.324 10.462 4.832 1.00 87.06 87 ILE A N 1
ATOM 666 C CA . ILE A 1 87 ? -9.799 10.834 6.165 1.00 87.06 87 ILE A CA 1
ATOM 667 C C . ILE A 1 87 ? -8.648 10.945 7.166 1.00 87.06 87 ILE A C 1
ATOM 669 O O . ILE A 1 87 ? -8.672 11.824 8.022 1.00 87.06 87 ILE A O 1
ATOM 673 N N . ILE A 1 88 ? -7.640 10.077 7.088 1.00 82.62 88 ILE A N 1
ATOM 674 C CA . ILE A 1 88 ? -6.472 10.157 7.975 1.00 82.62 88 ILE A CA 1
ATOM 675 C C . ILE A 1 88 ? -5.629 11.403 7.672 1.00 82.62 88 ILE A C 1
ATOM 677 O O . ILE A 1 88 ? -5.121 12.013 8.613 1.00 82.62 88 ILE A O 1
ATOM 681 N N . ASP A 1 89 ? -5.499 11.776 6.399 1.00 81.81 89 ASP A N 1
ATOM 682 C CA . ASP A 1 89 ? -4.636 12.872 5.950 1.00 81.81 89 ASP A CA 1
ATOM 683 C C . ASP A 1 89 ? -5.313 14.248 6.100 1.00 81.81 89 ASP A C 1
ATOM 685 O O . ASP A 1 89 ? -4.782 15.152 6.748 1.00 81.81 89 ASP A O 1
ATOM 689 N N . GLU A 1 90 ? -6.537 14.389 5.587 1.00 85.81 90 GLU A N 1
ATOM 690 C CA . GLU A 1 90 ? -7.251 15.668 5.491 1.00 85.81 90 GLU A CA 1
ATOM 691 C C . GLU A 1 90 ? -8.234 15.897 6.644 1.00 85.81 90 GLU A C 1
ATOM 693 O O . GLU A 1 90 ? -8.504 17.036 7.048 1.00 85.81 90 GLU A O 1
ATOM 698 N N . HIS A 1 91 ? -8.791 14.821 7.207 1.00 88.75 91 HIS A N 1
ATOM 699 C CA . HIS A 1 91 ? -9.876 14.897 8.188 1.00 88.75 91 HIS A CA 1
ATOM 700 C C . HIS A 1 91 ? -9.662 14.021 9.437 1.00 88.75 91 HIS A C 1
ATOM 702 O O . HIS A 1 91 ? -10.607 13.362 9.888 1.00 88.75 91 HIS A O 1
ATOM 708 N N . PRO A 1 92 ? -8.480 14.040 10.089 1.00 84.75 92 PRO A N 1
ATOM 709 C CA . PRO A 1 92 ? -8.146 13.095 11.161 1.00 84.75 92 PRO A CA 1
ATOM 710 C C . PRO A 1 92 ? -9.092 13.171 12.369 1.00 84.75 92 PRO A C 1
ATOM 712 O O . PRO A 1 92 ? -9.235 12.209 13.122 1.00 84.75 92 PRO A O 1
ATOM 715 N N . ALA A 1 93 ? -9.788 14.298 12.561 1.00 85.25 93 ALA A N 1
ATOM 716 C CA . ALA A 1 93 ? -10.814 14.447 13.592 1.00 85.25 93 ALA A CA 1
ATOM 717 C C . ALA A 1 93 ? -11.984 13.459 13.426 1.00 85.25 93 ALA A C 1
ATOM 719 O O . ALA A 1 93 ? -12.555 13.026 14.431 1.00 85.25 93 ALA A O 1
ATOM 720 N N . ARG A 1 94 ? -12.300 13.075 12.182 1.00 87.94 94 ARG A N 1
ATOM 721 C CA . ARG A 1 94 ? -13.371 12.133 11.844 1.00 87.94 94 ARG A CA 1
ATOM 722 C C . ARG A 1 94 ? -13.072 10.717 12.297 1.00 87.94 94 ARG A C 1
ATOM 724 O O . ARG A 1 94 ? -14.000 9.972 12.560 1.00 87.94 94 ARG A O 1
ATOM 731 N N . LEU A 1 95 ? -11.809 10.353 12.530 1.00 84.56 95 LEU A N 1
ATOM 732 C CA . LEU A 1 95 ? -11.459 9.048 13.105 1.00 84.56 95 LEU A CA 1
ATOM 733 C C . LEU A 1 95 ? -12.206 8.770 14.425 1.00 84.56 95 LEU A C 1
ATOM 735 O O . LEU A 1 95 ? -12.508 7.622 14.730 1.00 84.56 95 LEU A O 1
ATOM 739 N N . LYS A 1 96 ? -12.589 9.806 15.182 1.00 83.62 96 LYS A N 1
ATOM 740 C CA . LYS A 1 96 ? -13.413 9.669 16.397 1.00 83.62 96 LYS A CA 1
ATOM 741 C C . LYS A 1 96 ? -14.842 9.164 16.138 1.00 83.62 96 LYS A C 1
ATOM 743 O O . LYS A 1 96 ? -15.492 8.733 17.084 1.00 83.62 96 LYS A O 1
ATOM 748 N N . GLU A 1 97 ? -15.330 9.224 14.899 1.00 86.75 97 GLU A N 1
ATOM 749 C CA . GLU A 1 97 ? -16.609 8.638 14.469 1.00 86.75 97 GLU A CA 1
ATOM 750 C C . GLU A 1 97 ? -16.560 7.102 14.508 1.00 86.75 97 GLU A C 1
ATOM 752 O O . GLU A 1 97 ? -17.592 6.454 14.695 1.00 86.75 97 GLU A O 1
ATOM 757 N N . VAL A 1 98 ? -15.365 6.506 14.392 1.00 84.75 98 VAL A N 1
ATOM 758 C CA . VAL A 1 98 ? -15.189 5.053 14.436 1.00 84.75 98 VAL A CA 1
ATOM 759 C C . VAL A 1 98 ? -15.374 4.557 15.876 1.00 84.75 98 VAL A C 1
ATOM 761 O O . VAL A 1 98 ? -14.636 4.969 16.778 1.00 84.75 98 VAL A O 1
ATOM 764 N N . PRO A 1 99 ? -16.318 3.635 16.130 1.00 73.25 99 PRO A N 1
ATOM 765 C CA . PRO A 1 99 ? -16.554 3.120 17.472 1.00 73.25 99 PRO A CA 1
ATOM 766 C C . PRO A 1 99 ? -15.300 2.447 18.066 1.00 73.25 99 PRO A C 1
ATOM 768 O O . PRO A 1 99 ? -14.620 1.671 17.395 1.00 73.25 99 PRO A O 1
ATOM 771 N N . ASP A 1 100 ? -15.029 2.737 19.349 1.00 69.19 100 ASP A N 1
ATOM 772 C CA . ASP A 1 100 ? -13.818 2.388 20.128 1.00 69.19 100 ASP A CA 1
ATOM 773 C C . ASP A 1 100 ? -12.496 3.064 19.700 1.00 69.19 100 ASP A C 1
ATOM 775 O O . ASP A 1 100 ? -11.444 2.719 20.251 1.00 69.19 100 ASP A O 1
ATOM 779 N N . ILE A 1 101 ? -12.492 4.060 18.804 1.00 69.50 101 ILE A N 1
ATOM 780 C CA . ILE A 1 101 ? -11.317 4.939 18.695 1.00 69.50 101 ILE A CA 1
ATOM 781 C C . ILE A 1 101 ? -11.170 5.759 19.984 1.00 69.50 101 ILE A C 1
ATOM 783 O O . ILE A 1 101 ? -12.073 6.485 20.390 1.00 69.50 101 ILE A O 1
ATOM 787 N N . GLY A 1 102 ? -10.013 5.638 20.645 1.00 56.72 102 GLY A N 1
ATOM 788 C CA . GLY A 1 102 ? -9.658 6.462 21.806 1.00 56.72 102 GLY A CA 1
ATOM 789 C C . GLY A 1 102 ? -10.031 5.909 23.185 1.00 56.72 102 GLY A C 1
ATOM 790 O O . GLY A 1 102 ? -9.951 6.653 24.158 1.00 56.72 102 GLY A O 1
ATOM 791 N N . ARG A 1 103 ? -10.392 4.625 23.326 1.00 47.25 103 ARG A N 1
ATOM 792 C CA . ARG A 1 103 ? -10.488 4.007 24.661 1.00 47.25 103 ARG A CA 1
ATOM 793 C C . ARG A 1 103 ? -9.112 3.574 25.166 1.00 47.25 103 ARG A C 1
ATOM 795 O O . ARG A 1 103 ? -8.643 2.478 24.858 1.00 47.25 103 ARG A O 1
ATOM 802 N N . LYS A 1 104 ? -8.498 4.424 25.984 1.00 44.25 104 LYS A N 1
ATOM 803 C CA . LYS A 1 104 ? -7.595 3.988 27.046 1.00 44.25 104 LYS A CA 1
ATOM 804 C C . LYS A 1 104 ? -7.902 4.759 28.318 1.00 44.25 104 LYS A C 1
ATOM 806 O O . LYS A 1 104 ? -8.071 5.991 28.208 1.00 44.25 104 LYS A O 1
#